Protein AF-A0A2D6P9B7-F1 (afdb_monomer_lite)

Sequence (74 aa):
MSVLRVNQITNKDDDGAVEFSEGLTFASNTSISGAGGINLTGIVTATSFVGNGLNLTRTDSVSHSKMVALTYIT

pLDDT: mean 84.36, std 11.77, range [50.38, 95.06]

Radius of gyration: 18.74 Å; chains: 1; bounding box: 42×34×46 Å

Structure (mmCIF, N/CA/C/O backbone):
data_AF-A0A2D6P9B7-F1
#
_entry.id   AF-A0A2D6P9B7-F1
#
loop_
_atom_site.group_PDB
_atom_site.id
_atom_site.type_symbol
_atom_site.label_atom_id
_atom_site.label_alt_id
_atom_site.label_comp_id
_atom_site.label_asym_id
_atom_site.label_entity_id
_atom_site.label_seq_id
_atom_site.pdbx_PDB_ins_code
_atom_site.Cartn_x
_atom_site.Cartn_y
_atom_site.Cartn_z
_atom_site.occupancy
_atom_site.B_iso_or_equiv
_atom_site.auth_seq_id
_atom_site.auth_comp_id
_atom_site.auth_asym_id
_atom_site.auth_atom_id
_atom_site.pdbx_PDB_model_num
ATOM 1 N N . MET A 1 1 ? -21.318 19.672 16.765 1.00 72.31 1 MET A N 1
ATOM 2 C CA . MET A 1 1 ? -21.415 18.487 15.886 1.00 72.31 1 MET A CA 1
ATOM 3 C C . MET A 1 1 ? -20.704 17.342 16.577 1.00 72.31 1 MET A C 1
ATOM 5 O O . MET A 1 1 ? -19.611 17.570 17.083 1.00 72.31 1 MET A O 1
ATOM 9 N N . SER A 1 2 ? -21.320 16.165 16.647 1.00 89.25 2 SER A N 1
ATOM 10 C CA . SER A 1 2 ? -20.686 14.974 17.228 1.00 89.25 2 SER A CA 1
ATOM 11 C C . SER A 1 2 ? -19.931 14.207 16.143 1.00 89.25 2 SER A C 1
ATOM 13 O O . SER A 1 2 ? -20.396 14.142 15.009 1.00 89.25 2 SER A O 1
ATOM 15 N N . VAL A 1 3 ? -18.782 13.627 16.491 1.00 92.12 3 VAL A N 1
ATOM 16 C CA . VAL A 1 3 ? -17.984 12.760 15.611 1.00 92.12 3 VAL A CA 1
ATOM 17 C C . VAL A 1 3 ? -17.740 11.425 16.301 1.00 92.12 3 VAL A C 1
ATOM 19 O O . VAL A 1 3 ? -17.545 11.383 17.518 1.00 92.12 3 VAL A O 1
ATOM 22 N N . LEU A 1 4 ? -17.735 10.338 15.532 1.00 91.56 4 LEU A N 1
ATOM 23 C CA . LEU A 1 4 ? -17.325 9.035 16.039 1.00 91.56 4 LEU A CA 1
ATOM 24 C C . LEU A 1 4 ? -15.793 8.978 16.073 1.00 91.56 4 LEU A C 1
ATOM 26 O O . LEU A 1 4 ? -15.135 9.203 15.061 1.00 91.56 4 LEU A O 1
ATOM 30 N N . ARG A 1 5 ? -15.223 8.687 17.244 1.00 92.81 5 ARG A N 1
ATOM 31 C CA . ARG A 1 5 ? -13.781 8.485 17.426 1.00 92.81 5 ARG A CA 1
ATOM 32 C C . ARG A 1 5 ? -13.557 7.034 17.812 1.00 92.81 5 ARG A C 1
ATOM 34 O O . ARG A 1 5 ? -14.111 6.578 18.807 1.00 92.81 5 ARG A O 1
ATOM 41 N N . VAL A 1 6 ? -12.751 6.329 17.032 1.00 94.06 6 VAL A N 1
ATOM 42 C CA . VAL A 1 6 ? -12.392 4.929 17.268 1.00 94.06 6 VAL A CA 1
ATOM 43 C C . VAL A 1 6 ? -10.880 4.790 17.227 1.00 94.06 6 VAL A C 1
ATOM 45 O O . VAL A 1 6 ? -10.214 5.488 16.467 1.00 94.06 6 VAL A O 1
ATOM 48 N N . ASN A 1 7 ? -10.345 3.891 18.048 1.00 94.62 7 ASN A N 1
ATOM 49 C CA . ASN A 1 7 ? -8.917 3.570 18.032 1.00 94.62 7 ASN A CA 1
ATOM 50 C C . ASN A 1 7 ? -8.603 2.436 17.046 1.00 94.62 7 ASN A C 1
ATOM 52 O O . ASN A 1 7 ? -7.510 2.396 16.496 1.00 94.62 7 ASN A O 1
ATOM 56 N N . GLN A 1 8 ? -9.554 1.522 16.826 1.00 93.62 8 GLN A N 1
ATOM 57 C CA . GLN A 1 8 ? -9.401 0.379 15.933 1.00 93.62 8 GLN A CA 1
ATOM 58 C C . GLN A 1 8 ? -10.750 -0.005 15.328 1.00 93.62 8 GLN A C 1
ATOM 60 O O . GLN A 1 8 ? -11.784 0.058 15.995 1.00 93.62 8 GLN A O 1
ATOM 65 N N . ILE A 1 9 ? -10.709 -0.431 14.070 1.00 92.38 9 ILE A N 1
ATOM 66 C CA . ILE A 1 9 ? -11.802 -1.105 13.377 1.00 92.38 9 ILE A CA 1
ATOM 67 C C . ILE A 1 9 ? -11.253 -2.473 12.985 1.00 92.38 9 ILE A C 1
ATOM 69 O O . ILE A 1 9 ? -10.170 -2.557 12.410 1.00 92.38 9 ILE A O 1
ATOM 73 N N . THR A 1 10 ? -11.959 -3.536 13.347 1.00 92.62 10 THR A N 1
ATOM 74 C CA . THR A 1 10 ? -11.567 -4.912 13.036 1.00 92.62 10 THR A CA 1
ATOM 75 C C . THR A 1 10 ? -12.787 -5.688 12.588 1.00 92.62 10 THR A C 1
ATOM 77 O O . THR A 1 10 ? -13.893 -5.428 13.068 1.00 92.62 10 THR A O 1
ATOM 80 N N . ASN A 1 11 ? -12.575 -6.658 11.706 1.00 93.31 11 ASN A N 1
ATOM 81 C CA . ASN A 1 11 ? -13.547 -7.716 11.521 1.00 93.31 11 ASN A CA 1
ATOM 82 C C . ASN A 1 11 ? -13.523 -8.595 12.781 1.00 93.31 11 ASN A C 1
ATOM 84 O O . ASN A 1 11 ? -12.451 -9.020 13.213 1.00 93.31 11 ASN A O 1
ATOM 88 N N . LYS A 1 12 ? -14.673 -8.772 13.435 1.00 93.94 12 LYS A N 1
ATOM 89 C CA . LYS A 1 12 ? -14.770 -9.518 14.698 1.00 93.94 12 LYS A CA 1
ATOM 90 C C . LYS A 1 12 ? -14.711 -11.028 14.471 1.00 93.94 12 LYS A C 1
ATOM 92 O O . LYS A 1 12 ? -14.235 -11.736 15.356 1.00 93.94 12 LYS A O 1
ATOM 97 N N . ASP A 1 13 ? -15.189 -11.474 13.316 1.00 94.38 13 ASP A N 1
ATOM 98 C CA . ASP A 1 13 ? -15.296 -12.888 12.966 1.00 94.38 13 ASP A CA 1
ATOM 99 C C . ASP A 1 13 ? -13.996 -13.427 12.340 1.00 94.38 13 ASP A C 1
ATOM 101 O O . ASP A 1 13 ? -13.853 -14.634 12.175 1.00 94.38 13 ASP A O 1
ATOM 105 N N . ASP A 1 14 ? -13.029 -12.536 12.068 1.00 86.81 14 ASP A N 1
ATOM 106 C CA . ASP A 1 14 ? -11.691 -12.833 11.523 1.00 86.81 14 ASP A CA 1
ATOM 107 C C . ASP A 1 14 ? -11.722 -13.646 10.213 1.00 86.81 14 ASP A C 1
ATOM 109 O O . ASP A 1 14 ? -10.796 -14.382 9.879 1.00 86.81 14 ASP A O 1
ATOM 113 N N . ASP A 1 15 ? -12.803 -13.508 9.445 1.00 92.62 15 ASP A N 1
ATOM 114 C CA . ASP A 1 15 ? -13.027 -14.214 8.181 1.00 92.62 15 ASP A CA 1
ATOM 115 C C . ASP A 1 15 ? -12.583 -13.407 6.946 1.00 92.62 15 ASP A C 1
ATOM 117 O O . ASP A 1 15 ? -12.751 -13.846 5.807 1.00 92.62 15 ASP A O 1
ATOM 121 N N . GLY A 1 16 ? -11.964 -12.240 7.150 1.00 89.75 16 GLY A N 1
ATOM 122 C CA . GLY A 1 16 ? -11.481 -11.386 6.071 1.00 89.75 16 GLY A CA 1
ATOM 123 C C . GLY A 1 16 ? -11.095 -9.977 6.516 1.00 89.75 16 GLY A C 1
ATOM 124 O O . GLY A 1 16 ? -11.200 -9.607 7.688 1.00 89.75 16 GLY A O 1
ATOM 125 N N . ALA A 1 17 ? -10.648 -9.170 5.552 1.00 89.44 17 ALA A N 1
ATOM 126 C CA . ALA A 1 17 ? -10.323 -7.766 5.776 1.00 89.44 17 ALA A CA 1
ATOM 127 C C . ALA A 1 17 ? -11.588 -6.915 5.979 1.00 89.44 17 ALA A C 1
ATOM 129 O O . ALA A 1 17 ? -12.667 -7.246 5.501 1.00 89.44 17 ALA A O 1
ATOM 130 N N . VAL A 1 18 ? -11.439 -5.776 6.658 1.00 93.06 18 VAL A N 1
ATOM 131 C CA . VAL A 1 18 ? -12.490 -4.751 6.698 1.00 93.06 18 VAL A CA 1
ATOM 132 C C . VAL A 1 18 ? -12.643 -4.145 5.302 1.00 93.06 18 VAL A C 1
ATOM 134 O O . VAL A 1 18 ? -11.660 -3.681 4.722 1.00 93.06 18 VAL A O 1
ATOM 137 N N . GLU A 1 19 ? -13.870 -4.105 4.788 1.00 91.44 19 GLU A N 1
ATOM 138 C CA . GLU A 1 19 ? -14.186 -3.523 3.482 1.00 91.44 19 GLU A CA 1
ATOM 139 C C . GLU A 1 19 ? -14.829 -2.135 3.617 1.00 91.44 19 GLU A C 1
ATOM 141 O O . GLU A 1 19 ? -15.682 -1.901 4.474 1.00 91.44 19 GLU A O 1
ATOM 146 N N . PHE A 1 20 ? -14.432 -1.208 2.740 1.00 93.12 20 PHE A N 1
ATOM 147 C CA . PHE A 1 20 ? -15.003 0.137 2.647 1.00 93.12 20 PHE A CA 1
ATOM 148 C C . PHE A 1 20 ? -15.572 0.349 1.243 1.00 93.12 20 PHE A C 1
ATOM 150 O O . PHE A 1 20 ? -14.833 0.682 0.317 1.00 93.12 20 PHE A O 1
ATOM 157 N N . SER A 1 21 ? -16.883 0.158 1.077 1.00 93.50 21 SER A N 1
ATOM 158 C CA . SER A 1 21 ? -17.538 0.183 -0.242 1.00 93.50 21 SER A CA 1
ATOM 159 C C . SER A 1 21 ? -17.412 1.532 -0.959 1.00 93.50 21 SER A C 1
ATOM 161 O O . SER A 1 21 ? -17.211 1.567 -2.166 1.00 93.50 21 SER A O 1
ATOM 163 N N . GLU A 1 22 ? -17.451 2.633 -0.206 1.00 95.06 22 GLU A N 1
ATOM 164 C CA . GLU A 1 22 ? -17.308 4.004 -0.727 1.00 95.06 22 GLU A CA 1
ATOM 165 C C . GLU A 1 22 ? -15.856 4.516 -0.669 1.00 95.06 22 GLU A C 1
ATOM 167 O O . GLU A 1 22 ? -15.578 5.699 -0.874 1.00 95.06 22 GLU A O 1
ATOM 172 N N . GLY A 1 23 ? -14.914 3.620 -0.371 1.00 90.31 23 GLY A N 1
ATOM 173 C CA . GLY A 1 23 ? -13.501 3.927 -0.224 1.00 90.31 23 GLY A CA 1
ATOM 174 C C . GLY A 1 23 ? -13.108 4.445 1.160 1.00 90.31 23 GLY A C 1
ATOM 175 O O . GLY A 1 23 ? -13.898 4.539 2.100 1.00 90.31 23 GLY A O 1
ATOM 176 N N . LEU A 1 24 ? -11.820 4.750 1.280 1.00 92.19 24 LEU A N 1
ATOM 177 C CA . LEU A 1 24 ? -11.169 5.180 2.509 1.00 92.19 24 LEU A CA 1
ATOM 178 C C . LEU A 1 24 ? -10.178 6.290 2.169 1.00 92.19 24 LEU A C 1
ATOM 180 O O . LEU A 1 24 ? -9.346 6.135 1.276 1.00 92.19 24 LEU A O 1
ATOM 184 N N . THR A 1 25 ? -10.235 7.390 2.914 1.00 92.94 25 THR A N 1
ATOM 185 C CA . THR A 1 25 ? -9.216 8.440 2.861 1.00 92.94 25 THR A CA 1
ATOM 186 C C . THR A 1 25 ? -8.375 8.364 4.118 1.00 92.94 25 THR A C 1
ATOM 188 O O . THR A 1 25 ? -8.892 8.402 5.234 1.00 92.94 25 THR A O 1
ATOM 191 N N . PHE A 1 26 ? -7.065 8.295 3.932 1.00 91.44 26 PHE A N 1
ATOM 192 C CA . PHE A 1 26 ? -6.106 8.352 5.019 1.00 91.44 26 PHE A CA 1
ATOM 193 C C . PHE A 1 26 ? -5.671 9.794 5.283 1.00 91.44 26 PHE A C 1
ATOM 195 O O . PHE A 1 26 ? -5.619 10.624 4.374 1.00 91.44 26 PHE A 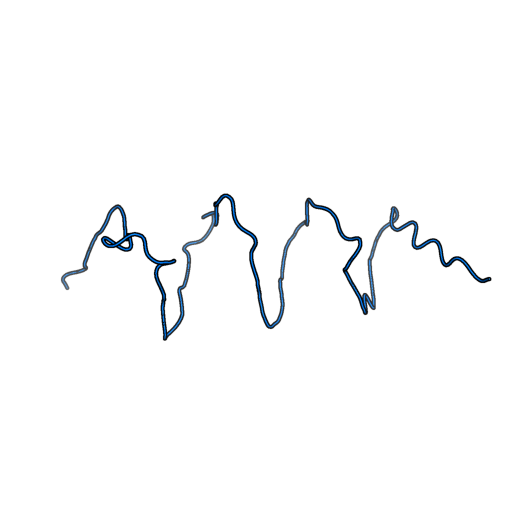O 1
ATOM 202 N N . ALA A 1 27 ? -5.341 10.094 6.537 1.00 91.50 27 ALA A N 1
ATOM 203 C CA . ALA A 1 27 ? -4.704 11.360 6.868 1.00 91.50 27 ALA A CA 1
ATOM 204 C C . ALA A 1 27 ? -3.287 11.423 6.269 1.00 91.50 27 ALA A C 1
ATOM 206 O O . ALA A 1 27 ? -2.674 10.405 5.945 1.00 91.50 27 ALA A O 1
ATOM 207 N N . SER A 1 28 ? -2.737 12.627 6.129 1.00 92.31 28 SER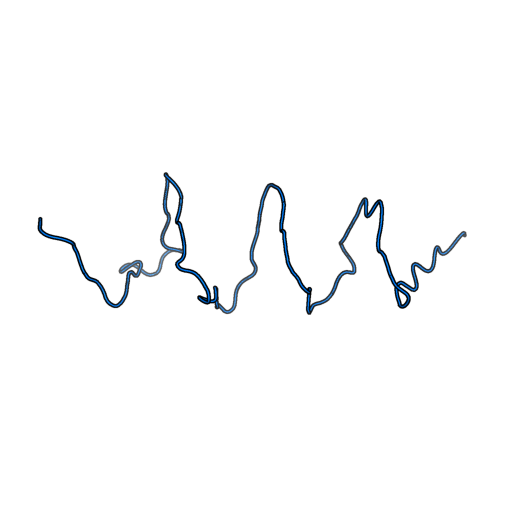 A N 1
ATOM 208 C CA . SER A 1 28 ? -1.345 12.769 5.703 1.00 92.31 28 SER A CA 1
ATOM 209 C C . SER A 1 28 ? -0.394 12.112 6.710 1.00 92.31 28 SER A C 1
ATOM 211 O O . SER A 1 28 ? -0.643 12.106 7.915 1.00 92.31 28 SER A O 1
ATOM 213 N N . ASN A 1 29 ? 0.723 11.575 6.208 1.00 91.19 29 ASN A N 1
ATOM 214 C CA . ASN A 1 29 ? 1.768 10.922 7.007 1.00 91.19 29 ASN A CA 1
ATOM 215 C C . ASN A 1 29 ? 1.321 9.659 7.771 1.00 91.19 29 ASN A C 1
ATOM 217 O O . ASN A 1 29 ? 1.949 9.290 8.762 1.00 91.19 29 ASN A O 1
ATOM 221 N N . THR A 1 30 ? 0.264 8.976 7.325 1.00 93.00 30 THR A N 1
ATOM 222 C CA . THR A 1 30 ? -0.088 7.640 7.832 1.00 93.00 30 THR A CA 1
ATOM 223 C C . THR A 1 30 ? 0.425 6.541 6.909 1.00 93.00 30 THR A C 1
ATOM 225 O O . THR A 1 30 ? 0.479 6.727 5.694 1.00 93.00 30 THR A O 1
ATOM 228 N N . SER A 1 31 ? 0.729 5.376 7.478 1.00 91.31 31 SER A N 1
ATOM 229 C CA . SER A 1 31 ? 1.179 4.197 6.734 1.00 91.31 31 SER A CA 1
ATOM 230 C C . SER A 1 31 ? 0.093 3.127 6.679 1.00 91.31 31 SER A C 1
ATOM 232 O O . SER A 1 31 ? -0.612 2.902 7.661 1.00 91.31 31 SER A O 1
ATOM 234 N N . ILE A 1 32 ? 0.020 2.413 5.557 1.00 91.25 32 ILE A N 1
ATOM 235 C CA . ILE A 1 32 ? -0.698 1.139 5.449 1.00 91.25 32 ILE A CA 1
ATOM 236 C C . ILE A 1 32 ? 0.324 0.038 5.745 1.00 91.25 32 ILE A C 1
ATOM 238 O O . ILE A 1 32 ? 1.361 -0.025 5.088 1.00 91.25 32 ILE A O 1
ATOM 242 N N . SER A 1 33 ? 0.068 -0.795 6.754 1.00 90.25 33 SER A N 1
ATOM 243 C CA . SER A 1 33 ? 0.978 -1.865 7.180 1.00 90.25 33 SER A CA 1
ATOM 244 C C . SER A 1 33 ? 0.205 -3.159 7.422 1.00 90.25 33 SER A C 1
ATOM 246 O O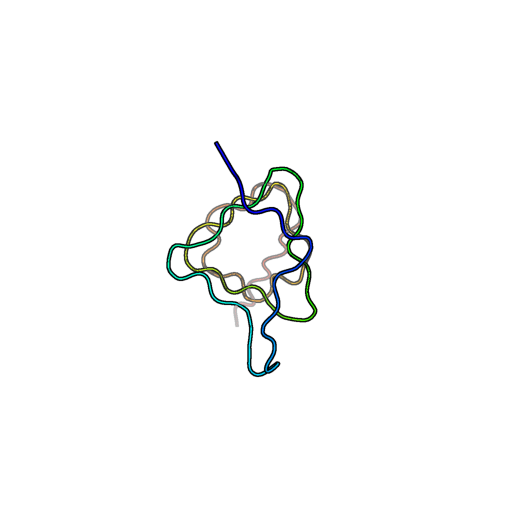 . SER A 1 33 ? -0.877 -3.135 8.005 1.00 90.25 33 SER A O 1
ATOM 248 N N . GLY A 1 34 ? 0.765 -4.281 6.977 1.00 85.81 34 GLY A N 1
ATOM 249 C CA . GLY A 1 34 ? 0.205 -5.620 7.133 1.00 85.81 34 GLY A CA 1
ATOM 250 C C . GLY A 1 34 ? 1.142 -6.675 6.540 1.00 85.81 34 GLY A C 1
ATOM 251 O O . GLY A 1 34 ? 2.059 -6.343 5.796 1.00 85.81 34 GLY A O 1
ATOM 252 N N . ALA A 1 35 ? 0.923 -7.950 6.871 1.00 85.31 35 ALA A N 1
ATOM 253 C CA . ALA A 1 35 ? 1.722 -9.059 6.336 1.00 85.31 35 ALA A CA 1
ATOM 254 C C . ALA A 1 35 ? 1.361 -9.435 4.879 1.00 85.31 35 ALA A C 1
ATOM 256 O O . ALA A 1 35 ? 2.074 -10.213 4.251 1.00 85.31 35 ALA A O 1
ATOM 257 N N . GLY A 1 36 ? 0.247 -8.911 4.356 1.00 86.62 36 GLY A N 1
ATOM 258 C CA . GLY A 1 36 ? -0.252 -9.181 3.006 1.00 86.62 36 GLY A CA 1
ATOM 259 C C . GLY A 1 36 ? 0.263 -8.214 1.935 1.00 86.62 36 GLY A C 1
ATOM 260 O O . GLY A 1 36 ? 0.957 -7.240 2.218 1.00 86.62 36 GLY A O 1
ATOM 261 N N . GLY A 1 37 ? -0.105 -8.487 0.681 1.00 88.12 37 GLY A N 1
ATOM 262 C CA . GLY A 1 37 ? 0.159 -7.596 -0.452 1.00 88.12 37 GLY A CA 1
ATOM 263 C C . GLY A 1 37 ? -0.883 -6.483 -0.594 1.00 88.12 37 GLY A C 1
ATOM 264 O O . GLY A 1 37 ? -2.009 -6.604 -0.115 1.00 88.12 37 GLY A O 1
ATOM 265 N N . ILE A 1 38 ? -0.517 -5.413 -1.304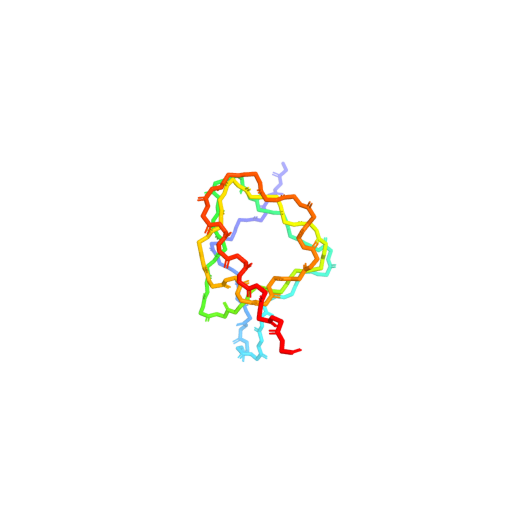 1.00 90.50 38 ILE A N 1
ATOM 266 C CA . ILE A 1 38 ? -1.433 -4.337 -1.702 1.00 90.50 38 ILE A CA 1
ATOM 267 C C . ILE A 1 38 ? -1.753 -4.513 -3.186 1.00 90.50 38 ILE A C 1
ATOM 269 O O . ILE A 1 38 ? -0.858 -4.448 -4.026 1.00 90.50 38 ILE A O 1
ATOM 273 N N . ASN A 1 39 ? -3.031 -4.710 -3.506 1.00 90.94 39 ASN A N 1
ATOM 274 C CA . ASN A 1 39 ? -3.525 -4.733 -4.880 1.00 90.94 39 ASN A CA 1
ATOM 275 C C . ASN A 1 39 ? -4.212 -3.396 -5.171 1.00 90.94 39 ASN A C 1
ATOM 277 O O . ASN A 1 39 ? -5.192 -3.059 -4.511 1.00 90.94 39 ASN A O 1
ATOM 281 N N . LEU A 1 40 ? -3.708 -2.636 -6.147 1.00 92.00 40 LEU A N 1
ATOM 282 C CA . LEU A 1 40 ? -4.302 -1.367 -6.565 1.00 92.00 40 LEU A CA 1
ATOM 283 C C . LEU A 1 40 ? -4.630 -1.396 -8.056 1.00 92.00 40 LEU A C 1
ATOM 285 O O . LEU A 1 40 ? -3.783 -1.727 -8.881 1.00 92.00 40 LEU A O 1
ATOM 289 N N . THR A 1 41 ? -5.844 -0.970 -8.394 1.00 93.69 41 THR A N 1
ATOM 290 C CA . THR A 1 41 ? -6.217 -0.634 -9.771 1.00 93.69 41 THR A CA 1
ATOM 291 C C . THR A 1 41 ? -6.153 0.880 -9.930 1.00 93.69 41 THR A C 1
ATOM 293 O O . THR A 1 41 ? -6.837 1.598 -9.205 1.00 93.69 41 THR A O 1
ATOM 296 N N . GLY A 1 42 ? -5.332 1.376 -10.858 1.00 91.94 42 GLY A N 1
ATOM 297 C CA . GLY A 1 42 ? -5.174 2.809 -11.115 1.00 91.94 42 GLY A CA 1
ATOM 298 C C . GLY A 1 42 ? -3.723 3.275 -11.022 1.00 91.94 42 GLY A C 1
ATOM 299 O O . GLY A 1 42 ? -2.813 2.575 -11.459 1.00 91.94 42 GLY A O 1
ATOM 300 N N . ILE A 1 43 ? -3.520 4.482 -10.489 1.00 90.94 43 ILE A N 1
ATOM 301 C CA . ILE A 1 43 ? -2.218 5.157 -10.439 1.00 90.94 43 ILE A CA 1
ATOM 302 C C . ILE A 1 43 ? -1.693 5.162 -9.003 1.00 90.94 43 ILE A C 1
ATOM 304 O O . ILE A 1 43 ? -2.396 5.573 -8.081 1.00 90.94 43 ILE A O 1
ATOM 308 N N . VAL A 1 44 ? -0.430 4.766 -8.831 1.00 90.75 44 VAL A N 1
ATOM 309 C CA . VAL A 1 44 ? 0.341 5.002 -7.604 1.00 90.75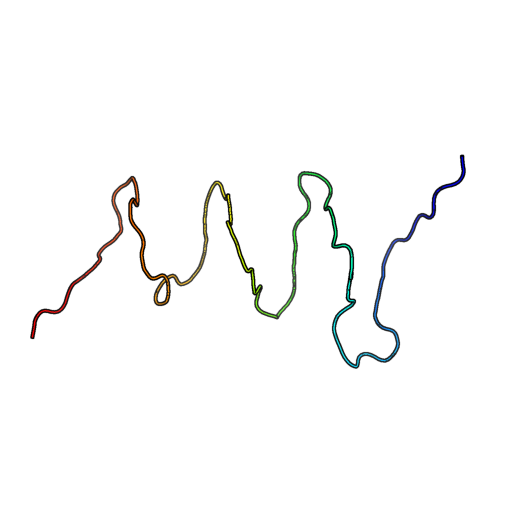 44 VAL A CA 1
ATOM 310 C C . VAL A 1 44 ? 1.268 6.190 -7.842 1.00 90.75 44 VAL A C 1
ATOM 312 O O . VAL A 1 44 ? 2.181 6.100 -8.660 1.00 90.75 44 VAL A O 1
ATOM 315 N N . THR A 1 45 ? 1.079 7.277 -7.096 1.00 91.31 45 THR A N 1
ATOM 316 C CA . THR A 1 45 ? 2.038 8.390 -7.052 1.00 91.31 45 THR A CA 1
ATOM 317 C C . THR A 1 45 ? 2.857 8.278 -5.774 1.00 91.31 45 THR A C 1
ATOM 319 O O . THR A 1 45 ? 2.333 8.494 -4.683 1.00 91.31 45 THR A O 1
ATOM 322 N N . ALA A 1 46 ? 4.140 7.944 -5.898 1.00 89.31 46 ALA A N 1
ATOM 323 C CA . ALA A 1 46 ? 5.057 7.809 -4.770 1.00 89.31 46 ALA A CA 1
ATOM 324 C C . ALA A 1 46 ? 6.365 8.558 -5.043 1.00 89.31 46 ALA A C 1
ATOM 326 O O . ALA A 1 46 ? 6.818 8.642 -6.182 1.00 89.31 46 ALA A O 1
ATOM 327 N N . THR A 1 47 ? 6.986 9.085 -3.987 1.00 90.69 47 THR A N 1
ATOM 328 C CA . THR A 1 47 ? 8.322 9.698 -4.071 1.00 90.69 47 THR A CA 1
ATOM 329 C C . THR A 1 47 ? 9.415 8.648 -4.266 1.00 90.69 47 THR A C 1
ATOM 331 O O . THR A 1 47 ? 10.421 8.920 -4.918 1.00 90.69 47 THR A O 1
ATOM 334 N N . SER A 1 48 ? 9.222 7.446 -3.719 1.00 87.31 48 SER A N 1
ATOM 335 C CA . SER A 1 48 ? 10.105 6.296 -3.892 1.00 87.31 48 SER A CA 1
ATOM 336 C C . SER A 1 48 ? 9.339 4.977 -3.747 1.00 87.31 48 SER A C 1
ATOM 338 O O . SER A 1 48 ? 8.308 4.902 -3.079 1.00 87.31 48 SER A O 1
ATOM 340 N N . PHE A 1 49 ? 9.865 3.926 -4.377 1.00 87.38 49 PHE A N 1
ATOM 341 C CA . PHE A 1 49 ? 9.420 2.546 -4.203 1.00 87.38 49 PHE A CA 1
ATOM 342 C C . PHE A 1 49 ? 10.581 1.711 -3.658 1.00 87.38 49 PHE A C 1
ATOM 344 O O . PHE A 1 49 ? 11.696 1.783 -4.177 1.00 87.38 49 PHE A O 1
ATOM 351 N N . VAL A 1 50 ? 10.317 0.911 -2.625 1.00 88.56 50 VAL A N 1
ATOM 352 C CA . VAL A 1 50 ? 11.281 -0.027 -2.037 1.00 88.56 50 VAL A CA 1
ATOM 353 C C . VAL A 1 50 ? 10.670 -1.426 -2.105 1.00 88.56 50 VAL A C 1
ATOM 355 O O . VAL A 1 50 ? 9.752 -1.735 -1.353 1.00 88.56 50 VAL A O 1
ATOM 358 N N . GLY A 1 51 ? 11.152 -2.270 -3.022 1.00 86.19 51 GLY A N 1
ATOM 359 C CA . GLY A 1 51 ? 10.629 -3.624 -3.222 1.00 86.19 51 GLY A CA 1
ATOM 360 C C . GLY A 1 51 ? 11.178 -4.317 -4.474 1.00 86.19 51 GLY A C 1
ATOM 361 O O . GLY A 1 51 ? 12.005 -3.760 -5.195 1.00 86.19 51 GLY A O 1
ATOM 362 N N . ASN A 1 52 ? 10.710 -5.542 -4.736 1.00 86.75 52 ASN A N 1
ATOM 363 C CA . ASN A 1 52 ? 11.048 -6.296 -5.946 1.00 86.75 52 ASN A CA 1
ATOM 364 C C . ASN A 1 52 ? 10.145 -5.868 -7.119 1.00 86.75 52 ASN A C 1
ATOM 366 O O . ASN A 1 52 ? 8.932 -6.053 -7.066 1.00 86.75 52 ASN A O 1
ATOM 370 N N . GLY A 1 53 ? 10.747 -5.317 -8.176 1.00 83.44 53 GLY A N 1
ATOM 371 C CA . GLY A 1 53 ? 10.053 -4.826 -9.371 1.00 83.44 53 GLY A CA 1
ATOM 372 C C . GLY A 1 53 ? 10.015 -5.786 -10.567 1.00 83.44 53 GLY A C 1
ATOM 373 O O . GLY A 1 53 ? 9.705 -5.328 -11.662 1.00 83.44 53 GLY A O 1
ATOM 374 N N . LEU A 1 54 ? 10.335 -7.080 -10.408 1.00 82.81 54 LEU A N 1
ATOM 375 C CA . LEU A 1 54 ? 10.441 -8.042 -11.526 1.00 82.81 54 LEU A CA 1
ATOM 376 C C . LEU A 1 54 ? 9.184 -8.133 -12.412 1.00 82.81 54 LEU A C 1
ATOM 378 O O . LEU A 1 54 ? 9.300 -8.431 -13.594 1.00 82.81 54 LEU A O 1
ATOM 382 N N . ASN A 1 55 ? 8.002 -7.853 -11.856 1.00 85.75 55 ASN A N 1
ATOM 383 C CA . ASN A 1 55 ? 6.720 -7.946 -12.562 1.00 85.75 55 ASN A CA 1
ATOM 384 C C . ASN A 1 55 ? 6.142 -6.579 -12.969 1.00 85.75 55 ASN A C 1
ATOM 386 O O . ASN A 1 55 ? 4.969 -6.492 -13.336 1.00 85.75 55 ASN A O 1
ATOM 390 N N . LEU A 1 56 ? 6.928 -5.501 -12.899 1.00 86.19 56 LEU A N 1
ATOM 391 C CA . LEU A 1 56 ? 6.515 -4.219 -13.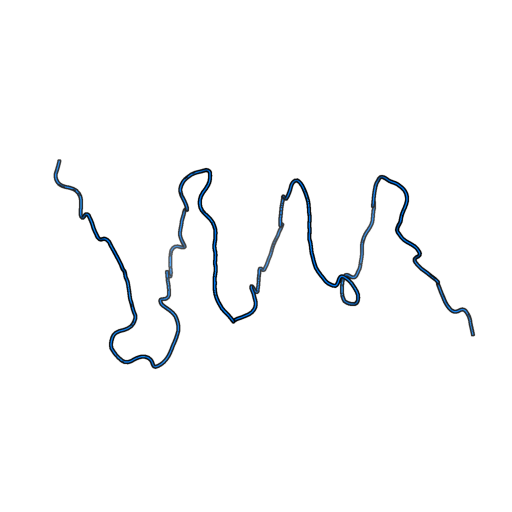467 1.00 86.19 56 LEU A CA 1
ATOM 392 C C . LEU A 1 56 ? 6.599 -4.307 -14.993 1.00 86.19 56 LEU A C 1
ATOM 394 O O . LEU A 1 56 ? 7.656 -4.565 -15.560 1.00 86.19 56 LEU A O 1
ATOM 398 N N . THR A 1 57 ? 5.474 -4.090 -15.665 1.00 86.25 57 THR A N 1
ATOM 399 C CA . THR A 1 57 ? 5.390 -4.094 -17.129 1.00 86.25 57 THR A CA 1
ATOM 400 C C . THR A 1 57 ? 5.023 -2.703 -17.631 1.00 86.25 57 THR A C 1
ATOM 402 O O . THR A 1 57 ? 4.458 -1.899 -16.892 1.00 86.25 57 THR A O 1
ATOM 405 N N . ARG A 1 58 ? 5.331 -2.416 -18.904 1.00 83.69 58 ARG A N 1
ATOM 406 C CA . ARG A 1 58 ? 4.911 -1.182 -19.592 1.00 83.69 58 ARG A CA 1
ATOM 407 C C . ARG A 1 58 ? 5.379 0.113 -18.900 1.00 83.69 58 ARG A C 1
ATOM 409 O O . ARG A 1 58 ? 4.644 1.089 -18.834 1.00 83.69 58 ARG A O 1
ATOM 416 N N . THR A 1 59 ? 6.617 0.112 -18.408 1.00 81.25 59 THR A N 1
ATOM 417 C CA . THR A 1 59 ? 7.299 1.290 -17.855 1.00 81.25 59 THR A CA 1
ATOM 418 C C . THR A 1 59 ? 7.835 2.152 -18.999 1.00 81.25 59 THR A C 1
ATOM 420 O O . THR A 1 59 ? 8.804 1.779 -19.661 1.00 81.25 59 THR A O 1
ATOM 423 N N . ASP A 1 60 ? 7.183 3.276 -19.260 1.00 71.56 60 ASP A N 1
ATOM 424 C CA . ASP A 1 60 ? 7.417 4.170 -20.399 1.00 71.56 60 ASP A CA 1
ATOM 425 C C . ASP A 1 60 ? 8.485 5.244 -20.140 1.00 71.56 60 ASP A C 1
ATOM 427 O O . ASP A 1 60 ? 9.091 5.748 -21.086 1.00 71.56 60 ASP A O 1
ATOM 431 N N . SER A 1 61 ? 8.768 5.590 -18.881 1.00 64.94 61 SER A N 1
ATOM 432 C CA . SER A 1 61 ? 9.845 6.523 -18.520 1.00 64.94 61 SER A CA 1
ATOM 433 C C . SER A 1 61 ? 10.315 6.327 -17.081 1.00 64.94 61 SER A C 1
ATOM 435 O O . SER A 1 61 ? 9.663 6.766 -16.137 1.00 64.94 61 SER A O 1
ATOM 437 N N . VAL A 1 62 ? 11.487 5.713 -16.898 1.00 64.75 62 VAL A N 1
ATOM 438 C CA . VAL A 1 62 ? 12.156 5.669 -15.589 1.00 64.75 62 VAL A CA 1
ATOM 439 C C . VAL A 1 62 ? 13.357 6.604 -15.625 1.00 64.75 62 VAL A C 1
ATOM 441 O O . VAL A 1 62 ? 14.399 6.301 -16.202 1.00 64.75 62 VAL A O 1
ATOM 444 N N . SER A 1 63 ? 13.182 7.788 -15.044 1.00 64.44 63 SER A N 1
ATOM 445 C CA . SER A 1 63 ? 14.212 8.823 -15.007 1.00 64.44 63 SER A CA 1
ATOM 446 C C . SER A 1 63 ? 15.193 8.549 -13.856 1.00 64.44 63 SER A C 1
ATOM 448 O O . SER A 1 63 ? 14.842 8.738 -12.695 1.00 64.44 63 SER A O 1
ATOM 450 N N . HIS A 1 64 ? 16.421 8.148 -14.225 1.00 56.81 64 HIS A N 1
ATOM 451 C CA . HIS A 1 64 ? 17.665 7.976 -13.437 1.00 56.81 64 HIS A CA 1
ATOM 452 C C . HIS A 1 64 ? 18.107 6.543 -13.014 1.00 56.81 64 HIS A C 1
ATOM 454 O O . HIS A 1 64 ? 17.797 6.013 -11.951 1.00 56.81 64 HIS A O 1
ATOM 460 N N . SER A 1 65 ? 18.977 5.985 -13.870 1.00 50.38 65 SER A N 1
ATOM 461 C CA . SER A 1 65 ? 20.346 5.468 -13.619 1.00 50.38 65 SER A CA 1
ATOM 462 C C . SER A 1 65 ? 20.654 4.132 -12.922 1.00 50.38 65 SER A C 1
ATOM 464 O O . SER A 1 65 ? 21.836 3.796 -12.858 1.00 50.38 65 SER A O 1
ATOM 466 N N . LYS A 1 66 ? 19.695 3.301 -12.494 1.00 57.81 66 LYS A N 1
ATOM 467 C CA . LYS A 1 66 ? 20.002 1.889 -12.123 1.00 57.81 66 LYS A CA 1
ATOM 468 C C . LYS A 1 66 ? 18.975 0.857 -12.589 1.00 57.81 66 LYS A C 1
ATOM 470 O O . LYS A 1 66 ? 18.852 -0.210 -11.996 1.00 57.81 66 LYS A O 1
ATOM 475 N N . MET A 1 67 ? 18.254 1.134 -13.669 1.00 58.19 67 MET A N 1
ATOM 476 C CA . MET A 1 67 ? 17.485 0.085 -14.334 1.00 58.19 67 MET A CA 1
ATOM 477 C C . MET A 1 67 ? 18.400 -0.679 -15.289 1.00 58.19 67 MET A C 1
ATOM 479 O O . MET A 1 67 ? 18.605 -0.259 -16.424 1.00 58.19 67 MET A O 1
ATOM 483 N N . VAL A 1 68 ? 18.958 -1.805 -14.841 1.00 62.47 68 VAL A N 1
ATOM 484 C CA . VAL A 1 68 ? 19.495 -2.809 -15.771 1.00 62.47 68 VAL A CA 1
ATOM 485 C C . VAL A 1 68 ? 18.302 -3.605 -16.299 1.00 62.47 68 VAL A C 1
ATOM 487 O O . VAL A 1 68 ? 18.003 -4.693 -15.820 1.00 62.47 68 VAL A O 1
ATOM 490 N N . ALA A 1 69 ? 17.568 -3.036 -17.257 1.00 61.50 69 ALA A N 1
ATOM 491 C CA . ALA A 1 69 ? 16.630 -3.806 -18.066 1.00 61.50 69 ALA A CA 1
ATOM 492 C C . ALA A 1 69 ? 17.450 -4.630 -19.069 1.00 61.50 69 ALA A C 1
ATOM 494 O O . ALA A 1 69 ? 17.664 -4.223 -20.210 1.00 61.50 69 ALA A O 1
ATOM 495 N N . LEU A 1 70 ? 17.998 -5.760 -18.617 1.00 63.59 70 LEU A N 1
ATOM 496 C CA . LEU A 1 70 ? 18.695 -6.692 -19.494 1.00 63.59 70 LEU A CA 1
ATOM 497 C C . LEU A 1 70 ? 17.656 -7.397 -20.371 1.00 63.59 70 LEU A C 1
ATOM 499 O O . LEU A 1 70 ? 16.977 -8.321 -19.929 1.00 63.59 70 LEU A O 1
ATOM 503 N N . THR A 1 71 ? 17.513 -6.941 -21.614 1.00 68.25 71 THR A N 1
ATOM 504 C CA . THR A 1 71 ? 16.780 -7.695 -22.634 1.00 68.25 71 THR A CA 1
ATOM 505 C C . THR A 1 71 ? 17.669 -8.851 -23.068 1.00 68.25 71 THR A C 1
ATOM 507 O O . THR A 1 71 ? 18.665 -8.641 -23.758 1.00 68.25 71 THR A O 1
ATOM 510 N N . TYR A 1 72 ? 17.334 -10.072 -22.657 1.00 60.00 72 TYR A N 1
ATOM 511 C CA . TYR A 1 72 ? 17.911 -11.261 -23.271 1.00 60.00 72 TYR A CA 1
ATOM 512 C C . TYR A 1 72 ? 17.254 -11.443 -24.640 1.00 60.00 72 TYR A C 1
ATOM 514 O O . TYR A 1 72 ? 16.122 -11.913 -24.732 1.00 60.00 72 TYR A O 1
ATOM 522 N N . ILE A 1 73 ? 17.950 -11.029 -25.698 1.00 70.94 73 ILE A N 1
ATOM 523 C CA . ILE A 1 73 ? 17.612 -11.447 -27.059 1.00 70.94 73 ILE A CA 1
ATOM 524 C C . ILE A 1 73 ? 18.185 -12.857 -27.209 1.00 70.94 73 ILE A C 1
ATOM 526 O O . ILE A 1 73 ? 19.395 -13.040 -27.071 1.00 70.94 73 ILE A O 1
ATOM 530 N N . THR A 1 74 ? 17.313 -13.844 -27.404 1.00 63.72 74 THR A N 1
ATOM 531 C CA . THR A 1 74 ? 17.698 -15.175 -27.895 1.00 63.72 74 THR A CA 1
ATOM 532 C C . THR A 1 74 ? 17.438 -15.228 -29.388 1.00 63.72 74 THR A C 1
ATOM 534 O O . THR A 1 74 ? 16.376 -14.705 -29.795 1.00 63.72 74 THR A O 1
#

Secondary structure (DSSP, 8-state):
------S----SS-SSPPP-TT---PPTT-----SS----SS----S---S--TT--------SS---------

Foldseek 3Di:
DDDDDDPDDADPVPPDGDDDPPDDDDDPPDDDDDPDDDDDDDDDDDPDDDDDCPPDPDPPDDPDDPPPPDDPDD